Protein AF-A0A2G1X6M7-F1 (afdb_monomer_lite)

Radius of gyration: 14.01 Å; chains: 1; bounding box: 34×32×33 Å

Sequence (96 aa):
MASRCTFRLDPQAAGVAADVAAEIDEEWRCPHDAHPEADRCVFHLSSDARDGLGVDADAVAERLRTVAGERGKDAKCLLGASLDDLSIRHEIVEAA

Foldseek 3Di:
DFAQAADWDDCVVVVHDPVVNVVVPDTDGHRHTPDPPDSHNPQPDDPVRCVVVVNDLVNVLVVLLVQVQEDDDSSVDRPPGDRDDHPDDPDDRHHD

Structure (mmCIF, N/CA/C/O backbone):
data_AF-A0A2G1X6M7-F1
#
_entry.id   AF-A0A2G1X6M7-F1
#
loop_
_atom_site.group_PDB
_atom_site.id
_atom_site.type_symbol
_atom_site.label_atom_id
_atom_site.label_alt_id
_atom_site.label_comp_id
_atom_site.label_asym_id
_atom_site.label_entity_id
_atom_site.label_seq_id
_atom_site.pdbx_PDB_ins_code
_atom_site.Cartn_x
_atom_site.Cartn_y
_atom_site.Cartn_z
_atom_site.occupancy
_atom_site.B_iso_or_equiv
_atom_site.auth_seq_id
_atom_site.auth_comp_id
_atom_site.auth_asym_id
_atom_site.auth_atom_id
_atom_site.pdbx_PDB_model_num
ATOM 1 N N . MET A 1 1 ? 8.581 -7.214 16.258 1.00 49.59 1 MET A N 1
ATOM 2 C CA . MET A 1 1 ? 9.163 -6.226 15.324 1.00 49.59 1 MET A CA 1
ATOM 3 C C . MET A 1 1 ? 8.503 -6.466 13.988 1.00 49.59 1 MET A C 1
ATOM 5 O O . MET A 1 1 ? 8.558 -7.601 13.537 1.00 49.59 1 MET A O 1
ATOM 9 N N . ALA A 1 2 ? 7.836 -5.464 13.416 1.00 66.94 2 ALA A N 1
ATOM 10 C CA . ALA A 1 2 ? 7.381 -5.564 12.035 1.00 66.94 2 ALA A CA 1
ATOM 11 C C . ALA A 1 2 ? 8.612 -5.477 11.119 1.00 66.94 2 ALA A C 1
ATOM 13 O O . ALA A 1 2 ? 9.505 -4.657 11.352 1.00 66.94 2 ALA A O 1
ATOM 14 N N . SER A 1 3 ? 8.712 -6.380 10.149 1.00 88.38 3 SER A N 1
ATOM 15 C CA . SER A 1 3 ? 9.700 -6.295 9.073 1.00 88.38 3 SER A CA 1
ATOM 16 C C . SER A 1 3 ? 9.289 -5.188 8.101 1.00 88.38 3 SER A C 1
ATOM 18 O O . SER A 1 3 ? 8.110 -4.876 7.970 1.00 88.38 3 SER A O 1
ATOM 20 N N . ARG A 1 4 ? 10.251 -4.569 7.409 1.00 94.38 4 ARG A N 1
ATOM 21 C CA . ARG A 1 4 ? 9.959 -3.546 6.392 1.00 94.38 4 ARG A CA 1
ATOM 22 C C . ARG A 1 4 ? 9.575 -4.200 5.067 1.00 94.38 4 ARG A C 1
ATOM 24 O O . ARG A 1 4 ? 10.143 -5.234 4.717 1.00 94.38 4 ARG A O 1
ATOM 31 N N . CYS A 1 5 ? 8.672 -3.579 4.310 1.00 96.38 5 CYS A N 1
ATOM 32 C CA . CYS A 1 5 ? 8.320 -4.024 2.965 1.00 96.38 5 CYS A CA 1
ATOM 33 C C . CYS A 1 5 ? 9.570 -4.128 2.077 1.00 96.38 5 CYS A C 1
ATOM 35 O O . CYS A 1 5 ? 10.372 -3.200 1.975 1.00 96.38 5 CYS A O 1
ATOM 37 N N . THR A 1 6 ? 9.717 -5.263 1.398 1.00 95.44 6 THR A N 1
ATOM 38 C CA . THR A 1 6 ? 10.864 -5.550 0.525 1.00 95.44 6 THR A CA 1
ATOM 39 C C . THR A 1 6 ? 10.721 -4.970 -0.885 1.00 95.44 6 THR A C 1
ATOM 41 O O . THR A 1 6 ? 11.613 -5.167 -1.711 1.00 95.44 6 THR A O 1
ATOM 44 N N . PHE A 1 7 ? 9.624 -4.259 -1.186 1.00 93.75 7 PHE A N 1
ATOM 45 C CA . PHE A 1 7 ? 9.410 -3.657 -2.501 1.00 93.75 7 PHE A CA 1
ATOM 46 C C . PHE A 1 7 ? 10.425 -2.564 -2.805 1.00 93.75 7 PHE A C 1
ATOM 48 O O . PHE A 1 7 ? 10.687 -1.675 -1.989 1.00 93.75 7 PHE A O 1
ATOM 55 N N . ARG A 1 8 ? 10.966 -2.651 -4.020 1.00 91.62 8 ARG A N 1
ATOM 56 C CA . ARG A 1 8 ? 11.892 -1.688 -4.589 1.00 91.62 8 ARG A CA 1
ATOM 57 C C . ARG A 1 8 ? 11.429 -1.317 -5.981 1.00 91.62 8 ARG A C 1
ATOM 59 O O . ARG A 1 8 ? 10.967 -2.188 -6.719 1.00 91.62 8 ARG A O 1
ATOM 66 N N . LEU A 1 9 ? 11.572 -0.044 -6.312 1.00 87.25 9 LEU A N 1
ATOM 67 C CA . LEU A 1 9 ? 11.317 0.467 -7.644 1.00 87.25 9 LEU A CA 1
ATOM 68 C C . LEU A 1 9 ? 12.636 0.947 -8.235 1.00 87.25 9 LEU A C 1
ATOM 70 O O . LEU A 1 9 ? 13.261 1.863 -7.704 1.00 87.25 9 LEU A O 1
ATOM 74 N N . ASP A 1 10 ? 13.024 0.324 -9.341 1.00 81.81 10 ASP A N 1
ATOM 75 C CA . ASP A 1 10 ? 14.042 0.852 -10.239 1.00 81.81 10 ASP A CA 1
ATOM 76 C C . ASP A 1 10 ? 13.313 1.573 -11.390 1.00 81.81 10 ASP A C 1
ATOM 78 O O . ASP A 1 10 ? 12.659 0.906 -12.203 1.00 81.81 10 ASP A O 1
ATOM 82 N N . PRO A 1 11 ? 13.369 2.917 -11.460 1.00 72.06 11 PRO A N 1
ATOM 83 C CA . PRO A 1 11 ? 12.656 3.696 -12.470 1.00 72.06 11 PRO A CA 1
ATOM 84 C C . PRO A 1 11 ? 13.090 3.369 -13.901 1.00 72.06 11 PRO A C 1
ATOM 86 O O . PRO A 1 11 ? 12.260 3.409 -14.811 1.00 72.06 11 PRO A O 1
ATOM 89 N N . GLN A 1 12 ? 14.366 3.018 -14.109 1.00 70.81 12 GLN A N 1
ATOM 90 C CA . GLN A 1 12 ? 14.866 2.661 -15.436 1.00 70.81 12 GLN A CA 1
ATOM 91 C C . GLN A 1 12 ? 14.367 1.286 -15.872 1.00 70.81 12 GLN A C 1
ATOM 93 O O . GLN A 1 12 ? 14.014 1.100 -17.036 1.00 70.81 12 GLN A O 1
ATOM 98 N N . ALA A 1 13 ? 14.291 0.330 -14.944 1.00 68.75 13 ALA A N 1
ATOM 99 C CA . ALA A 1 13 ? 13.785 -1.007 -15.241 1.00 68.75 13 ALA A CA 1
ATOM 100 C C . ALA A 1 13 ? 12.253 -1.049 -15.387 1.00 68.75 13 ALA A C 1
ATOM 102 O O . ALA A 1 13 ? 11.728 -1.862 -16.145 1.00 68.75 13 ALA A O 1
ATOM 103 N N . ALA A 1 14 ? 11.528 -0.179 -14.676 1.00 66.38 14 ALA A N 1
ATOM 104 C CA . ALA A 1 14 ? 10.065 -0.168 -14.646 1.00 66.38 14 ALA A CA 1
ATOM 105 C C . ALA A 1 14 ? 9.408 0.568 -15.833 1.00 66.38 14 ALA A C 1
ATOM 107 O O . ALA A 1 14 ? 8.181 0.614 -15.908 1.00 66.38 14 ALA A O 1
ATOM 108 N N . GLY A 1 15 ? 10.192 1.131 -16.764 1.00 65.38 15 GLY A N 1
ATOM 109 C CA . GLY A 1 15 ? 9.665 1.833 -17.943 1.00 65.38 15 GLY A CA 1
ATOM 110 C C . GLY A 1 15 ? 8.857 3.085 -17.591 1.00 65.38 15 GLY A C 1
ATOM 111 O O . GLY A 1 15 ? 7.940 3.460 -18.323 1.00 65.38 15 GLY A O 1
ATOM 112 N N . VAL A 1 16 ? 9.164 3.701 -16.447 1.00 68.00 16 VAL A N 1
ATOM 113 C CA . VAL A 1 16 ? 8.483 4.904 -15.964 1.00 68.00 16 VAL A CA 1
ATOM 114 C C . VAL A 1 16 ? 8.838 6.074 -16.884 1.00 68.00 16 VAL A C 1
ATOM 116 O O . VAL A 1 16 ? 9.957 6.153 -17.395 1.00 68.00 16 VAL A O 1
ATOM 119 N N . ALA A 1 17 ? 7.888 6.981 -17.120 1.00 67.12 17 ALA A N 1
ATOM 120 C CA . ALA A 1 17 ? 8.130 8.166 -17.937 1.00 67.12 17 ALA A CA 1
ATOM 121 C C . ALA A 1 17 ? 9.330 8.970 -17.395 1.00 67.12 17 ALA A C 1
ATOM 123 O O . ALA A 1 17 ? 9.537 9.059 -16.184 1.00 67.12 17 ALA A O 1
ATOM 124 N N . ALA A 1 18 ? 10.155 9.506 -18.300 1.00 62.81 18 ALA A N 1
ATOM 125 C CA . ALA A 1 18 ? 11.466 10.069 -17.961 1.00 62.81 18 ALA A CA 1
ATOM 126 C C . ALA A 1 18 ? 11.398 11.263 -16.989 1.00 62.81 18 ALA A C 1
ATOM 128 O O . ALA A 1 18 ? 12.327 11.485 -16.221 1.00 62.81 18 ALA A O 1
ATOM 129 N N . ASP A 1 19 ? 10.296 12.009 -17.012 1.00 64.69 19 ASP A N 1
ATOM 130 C CA . ASP A 1 19 ? 9.979 13.101 -16.092 1.00 64.69 19 ASP A CA 1
ATOM 131 C C . ASP A 1 19 ? 9.710 12.608 -14.663 1.00 64.69 19 ASP A C 1
ATOM 133 O O . ASP A 1 19 ? 10.200 13.206 -13.710 1.00 64.69 19 ASP A O 1
ATOM 137 N N . VAL A 1 20 ? 9.012 11.481 -14.507 1.00 65.44 20 VAL A N 1
ATOM 138 C CA . VAL A 1 20 ? 8.768 10.840 -13.202 1.00 65.44 20 VAL A CA 1
ATOM 139 C C . VAL A 1 20 ? 10.022 10.125 -12.696 1.00 65.44 20 VAL A C 1
ATOM 141 O O . VAL A 1 20 ? 10.321 10.154 -11.504 1.00 65.44 20 VAL A O 1
ATOM 144 N N . ALA A 1 21 ? 10.783 9.502 -13.597 1.00 64.12 21 ALA A N 1
ATOM 145 C CA . ALA A 1 21 ? 12.050 8.862 -13.258 1.00 64.12 21 ALA A CA 1
ATOM 146 C C . ALA A 1 21 ? 13.090 9.873 -12.746 1.00 64.12 21 ALA A C 1
ATOM 148 O O . ALA A 1 21 ? 13.863 9.535 -11.859 1.00 64.12 21 ALA A O 1
ATOM 149 N N . ALA A 1 22 ? 13.082 11.113 -13.250 1.00 62.00 22 ALA A N 1
ATOM 150 C CA . ALA A 1 22 ? 13.981 12.174 -12.795 1.00 62.00 22 ALA A CA 1
ATOM 151 C C . ALA A 1 22 ? 13.724 12.628 -11.345 1.00 62.00 22 ALA A C 1
ATOM 153 O O . ALA A 1 22 ? 14.621 13.187 -10.723 1.00 62.00 22 ALA A O 1
ATOM 154 N N . GLU A 1 23 ? 12.531 12.386 -10.787 1.00 69.56 23 GLU A N 1
ATOM 155 C CA . GLU A 1 23 ? 12.249 12.651 -9.365 1.00 69.56 23 GLU A CA 1
ATOM 156 C C . GLU A 1 23 ? 12.678 11.496 -8.442 1.00 69.56 23 GLU A C 1
ATOM 158 O O . GLU A 1 23 ? 12.643 11.623 -7.216 1.00 69.56 23 GLU A O 1
ATOM 163 N N . ILE A 1 24 ? 13.093 10.368 -9.024 1.00 72.81 24 ILE A N 1
ATOM 164 C CA . ILE A 1 24 ? 13.554 9.172 -8.326 1.00 72.81 24 ILE A CA 1
ATOM 165 C C . ILE A 1 24 ? 15.026 8.962 -8.711 1.00 72.81 24 ILE A C 1
ATOM 167 O O . ILE A 1 24 ? 15.357 8.127 -9.548 1.00 72.81 24 ILE A O 1
ATOM 171 N N . ASP A 1 25 ? 15.908 9.765 -8.106 1.00 59.97 25 ASP A N 1
ATOM 172 C CA . ASP A 1 25 ? 17.355 9.784 -8.393 1.00 59.97 25 ASP A CA 1
ATOM 173 C C . ASP A 1 25 ? 18.045 8.409 -8.191 1.00 59.97 25 ASP A C 1
ATOM 175 O O . ASP A 1 25 ? 19.065 8.132 -8.822 1.00 59.97 25 ASP A O 1
ATOM 179 N N . GLU A 1 26 ? 17.501 7.535 -7.326 1.00 71.06 26 GLU A N 1
ATOM 180 C CA . GLU A 1 26 ? 18.082 6.239 -6.919 1.00 71.06 26 GLU A CA 1
ATOM 181 C C . GLU A 1 26 ? 17.014 5.131 -6.750 1.00 71.06 26 GLU A C 1
ATOM 183 O O . GLU A 1 26 ? 15.819 5.415 -6.716 1.00 71.06 26 GLU A O 1
ATOM 188 N N . GLU A 1 27 ? 17.432 3.859 -6.587 1.00 83.12 27 GLU A N 1
ATOM 189 C CA . GLU A 1 27 ? 16.541 2.723 -6.255 1.00 83.12 27 GLU A CA 1
ATOM 190 C C . GLU A 1 27 ? 15.640 3.078 -5.058 1.00 83.12 27 GLU A C 1
ATOM 192 O O . GLU A 1 27 ? 16.082 3.108 -3.904 1.00 83.12 27 GLU A O 1
ATOM 197 N N . TRP A 1 28 ? 14.352 3.310 -5.316 1.00 88.88 28 TRP A N 1
ATOM 198 C CA . TRP A 1 28 ? 13.410 3.655 -4.261 1.00 88.88 28 TRP A CA 1
ATOM 199 C C . TRP A 1 28 ? 13.008 2.408 -3.481 1.00 88.88 28 TRP A C 1
ATOM 201 O O . TRP A 1 28 ? 12.721 1.358 -4.060 1.00 88.88 28 TRP A O 1
ATOM 211 N N . ARG A 1 29 ? 12.938 2.527 -2.152 1.00 91.25 29 ARG A N 1
ATOM 212 C CA . ARG A 1 29 ? 12.544 1.443 -1.245 1.00 91.25 29 ARG A CA 1
ATOM 213 C C . ARG A 1 29 ? 11.291 1.819 -0.484 1.00 91.25 29 ARG A C 1
ATOM 215 O O . ARG A 1 29 ? 11.229 2.892 0.111 1.00 91.25 29 ARG A O 1
ATOM 222 N N . CYS A 1 30 ? 10.333 0.897 -0.452 1.00 93.12 30 CYS A N 1
ATOM 223 C CA . CYS A 1 30 ? 9.081 1.113 0.254 1.00 93.12 30 CYS A CA 1
ATOM 224 C C . CYS A 1 30 ? 9.339 1.403 1.744 1.00 93.12 30 CYS A C 1
ATOM 226 O O . CYS A 1 30 ? 10.003 0.607 2.419 1.00 93.12 30 CYS A O 1
ATOM 228 N N . PRO A 1 31 ? 8.837 2.532 2.282 1.00 92.94 31 PRO A N 1
ATOM 229 C CA . PRO A 1 31 ? 9.105 2.895 3.661 1.00 92.94 31 PRO A CA 1
ATOM 230 C C . PRO A 1 31 ? 8.233 2.127 4.659 1.00 92.94 31 PRO A C 1
ATOM 232 O O . PRO A 1 31 ? 8.596 2.094 5.834 1.00 92.94 31 PRO A O 1
ATOM 235 N N . HIS A 1 32 ? 7.141 1.520 4.186 1.00 94.25 32 HIS A N 1
ATOM 236 C CA . HIS A 1 32 ? 6.072 0.920 4.982 1.00 94.25 32 HIS A CA 1
ATOM 237 C C . HIS A 1 32 ? 6.441 -0.439 5.569 1.00 94.25 32 HIS A C 1
ATOM 239 O O . HIS A 1 32 ? 7.161 -1.227 4.951 1.00 94.25 32 HIS 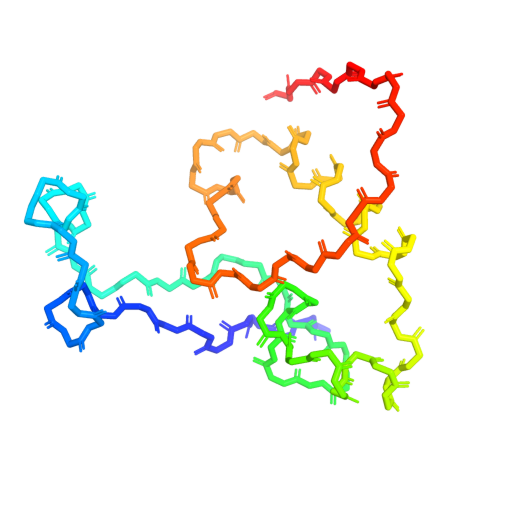A O 1
ATOM 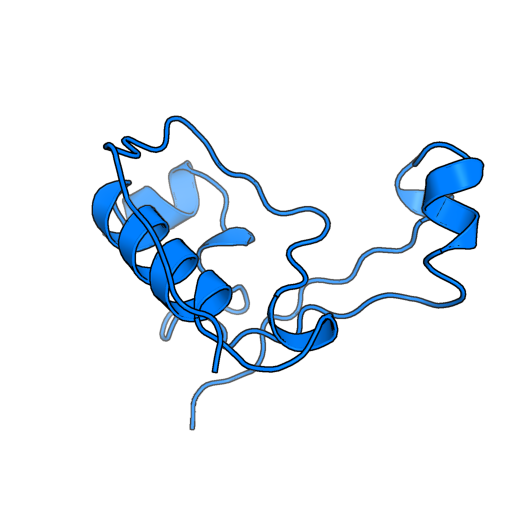245 N N . ASP A 1 33 ? 5.872 -0.739 6.732 1.00 95.38 33 ASP A N 1
ATOM 246 C CA . ASP A 1 33 ? 5.952 -2.063 7.345 1.00 95.38 33 ASP A CA 1
ATOM 247 C C . ASP A 1 33 ? 5.279 -3.126 6.468 1.00 95.38 33 ASP A C 1
ATOM 249 O O . ASP A 1 33 ? 4.245 -2.892 5.834 1.00 95.38 33 ASP A O 1
ATOM 253 N N . ALA A 1 34 ? 5.894 -4.303 6.422 1.00 96.38 34 ALA A N 1
ATOM 254 C CA . ALA A 1 34 ? 5.348 -5.477 5.775 1.00 96.38 34 ALA A CA 1
ATOM 255 C C . ALA A 1 34 ? 4.155 -6.028 6.569 1.00 96.38 34 ALA A C 1
ATOM 257 O O . ALA A 1 34 ? 4.038 -5.829 7.781 1.00 96.38 34 ALA A O 1
ATOM 258 N N . HIS A 1 35 ? 3.267 -6.735 5.873 1.00 94.75 35 HIS A N 1
ATOM 259 C CA . HIS A 1 35 ? 2.219 -7.506 6.525 1.00 94.75 35 HIS A CA 1
ATOM 260 C C . HIS A 1 35 ? 2.855 -8.556 7.461 1.00 94.75 35 HIS A C 1
ATOM 262 O O . HIS A 1 35 ? 3.883 -9.121 7.096 1.00 94.75 35 HIS A O 1
ATOM 268 N N . PRO A 1 36 ? 2.275 -8.877 8.633 1.00 93.81 36 PRO A N 1
ATOM 269 C CA . PRO A 1 36 ? 2.873 -9.835 9.574 1.00 93.81 36 PRO A CA 1
ATOM 270 C C . PRO A 1 36 ? 3.189 -11.217 8.982 1.00 93.81 36 PRO A C 1
ATOM 272 O O . PRO A 1 36 ? 4.069 -11.917 9.476 1.00 93.81 36 PRO A O 1
ATOM 275 N N . GLU A 1 37 ? 2.471 -11.594 7.926 1.00 94.50 37 GLU A N 1
ATOM 276 C CA . GLU A 1 37 ? 2.560 -12.895 7.254 1.00 94.50 37 GLU A CA 1
ATOM 277 C C . GLU A 1 37 ? 3.182 -12.815 5.846 1.00 94.50 37 GLU A C 1
ATOM 279 O O . GLU A 1 37 ? 3.128 -13.783 5.092 1.00 94.50 37 GLU A O 1
ATOM 284 N N . ALA A 1 38 ? 3.761 -11.672 5.459 1.00 94.62 38 ALA A N 1
ATOM 285 C CA . ALA A 1 38 ? 4.393 -11.504 4.150 1.00 94.62 38 ALA A CA 1
ATOM 286 C C . ALA A 1 38 ? 5.606 -10.565 4.195 1.00 94.62 38 ALA A C 1
ATOM 288 O O . ALA A 1 38 ? 5.781 -9.772 5.111 1.00 94.62 38 ALA A O 1
ATOM 289 N N . ASP A 1 39 ? 6.414 -10.574 3.136 1.00 95.81 39 ASP A N 1
ATOM 290 C CA . ASP A 1 39 ? 7.551 -9.651 2.990 1.00 95.81 39 ASP A CA 1
ATOM 291 C C . ASP A 1 39 ? 7.160 -8.303 2.354 1.00 95.81 39 ASP A C 1
ATOM 293 O O . ASP A 1 39 ? 8.022 -7.490 1.995 1.00 95.81 39 ASP A O 1
ATOM 297 N N . ARG A 1 40 ? 5.862 -8.072 2.133 1.00 96.00 40 ARG A N 1
ATOM 298 C CA . ARG A 1 40 ? 5.309 -6.900 1.440 1.00 96.00 40 ARG A CA 1
ATOM 299 C C . ARG A 1 40 ? 4.237 -6.235 2.292 1.00 96.00 40 ARG A C 1
ATOM 301 O O . ARG A 1 40 ? 3.518 -6.909 3.023 1.00 96.00 40 ARG A O 1
ATOM 308 N N . CYS A 1 41 ? 4.138 -4.909 2.211 1.00 96.44 41 CYS A N 1
ATOM 309 C CA . CYS A 1 41 ? 3.032 -4.177 2.822 1.00 96.44 41 CYS A CA 1
ATOM 310 C C . CYS A 1 41 ? 1.743 -4.417 2.030 1.00 96.44 41 CYS A C 1
ATOM 312 O O . CYS A 1 41 ? 1.787 -4.835 0.871 1.00 96.44 41 CYS A O 1
ATOM 314 N N . VAL A 1 42 ? 0.600 -4.076 2.624 1.00 95.44 42 VAL A N 1
ATOM 315 C CA . VAL A 1 42 ? -0.713 -4.273 1.990 1.00 95.44 42 VAL A CA 1
ATOM 316 C C . VAL A 1 42 ? -0.820 -3.621 0.609 1.00 95.44 42 VAL A C 1
ATOM 318 O O . VAL A 1 42 ? -1.475 -4.175 -0.261 1.00 95.44 42 VAL A O 1
ATOM 321 N N . PHE A 1 43 ? -0.113 -2.518 0.344 1.00 95.19 43 PHE A N 1
ATOM 322 C CA . PHE A 1 43 ? -0.116 -1.831 -0.957 1.00 95.19 43 PHE A CA 1
ATOM 323 C C . PHE A 1 43 ? 0.688 -2.540 -2.057 1.00 95.19 43 PHE A C 1
ATOM 325 O O . PHE A 1 43 ? 0.435 -2.319 -3.239 1.00 95.19 43 PHE A O 1
ATOM 332 N N . HIS A 1 44 ? 1.650 -3.387 -1.680 1.00 95.69 44 HIS A N 1
ATOM 333 C CA . HIS A 1 44 ? 2.527 -4.124 -2.602 1.00 95.69 44 HIS A CA 1
ATOM 334 C C . HIS A 1 44 ? 2.229 -5.627 -2.652 1.00 95.69 44 HIS A C 1
ATOM 336 O O . HIS A 1 44 ? 2.959 -6.370 -3.308 1.00 95.69 44 HIS A O 1
ATOM 342 N N . LEU A 1 45 ? 1.181 -6.079 -1.962 1.00 94.31 45 LEU A N 1
ATOM 343 C CA . LEU A 1 45 ? 0.570 -7.384 -2.200 1.00 94.31 45 LEU A CA 1
ATOM 344 C C . LEU A 1 45 ? -0.282 -7.326 -3.475 1.00 94.31 45 LEU A C 1
ATOM 346 O O . LEU A 1 45 ? -0.932 -6.314 -3.734 1.00 94.31 45 LEU A O 1
ATOM 350 N N . SER A 1 46 ? -0.292 -8.412 -4.252 1.00 91.69 46 SER A N 1
ATOM 351 C CA . SER A 1 46 ? -1.306 -8.603 -5.294 1.00 91.69 46 SER A CA 1
ATOM 352 C C . SER A 1 46 ? -2.682 -8.807 -4.659 1.00 91.69 46 SER A C 1
ATOM 354 O O . SER A 1 46 ? -2.769 -9.204 -3.496 1.00 91.69 46 SER A O 1
ATOM 356 N N . SER A 1 47 ? -3.750 -8.597 -5.426 1.00 90.25 47 SER A N 1
ATOM 357 C CA . SER A 1 47 ? -5.129 -8.817 -4.971 1.00 90.25 47 SER A CA 1
ATOM 358 C C . SER A 1 47 ? -5.328 -10.247 -4.444 1.00 90.25 47 SER A C 1
ATOM 360 O O . SER A 1 47 ? -5.748 -10.414 -3.307 1.00 90.25 47 SER A O 1
ATOM 362 N N . ASP A 1 48 ? -4.857 -11.269 -5.170 1.00 91.56 48 ASP A N 1
ATOM 363 C CA . ASP A 1 48 ? -4.924 -12.670 -4.710 1.00 91.56 48 ASP A CA 1
ATOM 364 C C . ASP A 1 48 ? -4.189 -12.905 -3.376 1.00 91.56 48 ASP A C 1
ATOM 366 O O . ASP A 1 48 ? -4.624 -13.690 -2.533 1.00 91.56 48 ASP A O 1
ATOM 370 N N . ALA A 1 49 ? -3.045 -12.239 -3.172 1.00 93.94 49 ALA A N 1
ATOM 371 C CA . ALA A 1 49 ? -2.272 -12.372 -1.940 1.00 93.94 49 ALA A CA 1
ATOM 372 C C . ALA A 1 49 ? -2.944 -11.648 -0.768 1.00 93.94 49 ALA A C 1
ATOM 374 O O . ALA A 1 49 ? -2.854 -12.115 0.364 1.00 93.94 49 ALA A O 1
ATOM 375 N N . ARG A 1 50 ? -3.625 -10.527 -1.029 1.00 94.88 50 ARG A N 1
ATOM 376 C CA . ARG A 1 50 ? -4.466 -9.848 -0.037 1.00 94.88 50 ARG A CA 1
ATOM 377 C C . ARG A 1 50 ? -5.629 -10.737 0.380 1.00 94.88 50 ARG A C 1
ATOM 379 O O . ARG A 1 50 ? -5.786 -10.979 1.573 1.00 94.88 50 ARG A O 1
ATOM 386 N N . ASP A 1 51 ? -6.350 -11.296 -0.589 1.00 93.25 51 ASP A N 1
ATOM 387 C CA . ASP A 1 51 ? -7.475 -12.200 -0.344 1.00 93.25 51 ASP A CA 1
ATOM 388 C C . ASP A 1 51 ? -7.039 -13.420 0.478 1.00 93.25 51 ASP A C 1
ATOM 390 O O . ASP A 1 51 ? -7.672 -13.768 1.476 1.00 93.25 51 ASP A O 1
ATOM 394 N N . GLY A 1 52 ? -5.902 -14.029 0.121 1.00 95.81 52 GLY A N 1
ATOM 395 C CA . GLY A 1 52 ? -5.325 -15.159 0.855 1.00 95.81 52 GLY A CA 1
ATOM 396 C C . GLY A 1 52 ? -4.900 -14.839 2.294 1.00 95.81 52 GLY A C 1
ATOM 397 O O . GLY A 1 52 ? -4.812 -15.750 3.114 1.00 95.81 52 GLY A O 1
ATOM 398 N N . LEU A 1 53 ? -4.665 -13.563 2.608 1.00 95.50 53 LEU A N 1
ATOM 399 C CA . LEU A 1 53 ? -4.298 -13.066 3.938 1.00 95.50 53 LEU A CA 1
ATOM 400 C C . LEU A 1 53 ? -5.473 -12.397 4.671 1.00 95.50 53 LEU A C 1
ATOM 402 O O . LEU A 1 53 ? -5.286 -11.859 5.760 1.00 95.50 53 LEU A O 1
ATOM 406 N N . GLY A 1 54 ? -6.678 -12.410 4.091 1.00 94.94 54 GLY A N 1
ATOM 407 C CA . GLY A 1 54 ? -7.854 -11.756 4.669 1.00 94.94 54 GLY A CA 1
ATOM 408 C C . GLY A 1 54 ? -7.760 -10.227 4.707 1.00 94.94 54 GLY A C 1
ATOM 409 O O . GLY A 1 54 ? -8.408 -9.597 5.539 1.00 94.94 54 GLY A O 1
ATOM 410 N N . VAL A 1 55 ? -6.945 -9.626 3.836 1.00 94.00 55 VAL A N 1
ATOM 411 C CA . VAL A 1 55 ? -6.839 -8.172 3.679 1.00 94.00 55 VAL A CA 1
ATOM 412 C C . VAL A 1 55 ? -7.878 -7.726 2.654 1.00 94.00 55 VAL A C 1
ATOM 414 O O . VAL A 1 55 ? -7.671 -7.873 1.455 1.00 94.00 55 VAL A O 1
ATOM 417 N N . ASP A 1 56 ? -8.995 -7.176 3.116 1.00 91.44 56 ASP A N 1
ATOM 418 C CA . ASP A 1 56 ? -10.044 -6.656 2.238 1.00 91.44 56 ASP A CA 1
ATOM 419 C C . ASP A 1 56 ? -9.792 -5.197 1.801 1.00 91.44 56 ASP A C 1
ATOM 421 O O . ASP A 1 56 ? -8.833 -4.533 2.211 1.00 91.44 56 ASP A O 1
ATOM 425 N N . ALA A 1 57 ? -10.660 -4.685 0.922 1.00 89.19 57 ALA A N 1
ATOM 426 C CA . ALA A 1 57 ? -10.561 -3.320 0.405 1.00 89.19 57 ALA A CA 1
ATOM 427 C C . ALA A 1 57 ? -10.687 -2.250 1.506 1.00 89.19 57 ALA A C 1
ATOM 429 O O . ALA A 1 57 ? -10.036 -1.205 1.417 1.00 89.19 57 ALA A O 1
ATOM 430 N N . ASP A 1 58 ? -11.477 -2.513 2.551 1.00 88.81 58 ASP A N 1
ATOM 431 C CA . ASP A 1 58 ? -11.648 -1.596 3.679 1.00 88.81 58 ASP A CA 1
ATOM 432 C C . ASP A 1 58 ? -10.353 -1.507 4.499 1.00 88.81 58 ASP A C 1
ATOM 434 O O . ASP A 1 58 ? -9.910 -0.402 4.821 1.00 88.81 58 ASP A O 1
ATOM 438 N N . ALA A 1 59 ? -9.670 -2.630 4.733 1.00 90.94 59 ALA A N 1
ATOM 439 C CA . ALA A 1 59 ? -8.368 -2.667 5.394 1.00 90.94 59 ALA A CA 1
ATOM 440 C C . ALA A 1 59 ? -7.289 -1.912 4.593 1.00 90.94 59 ALA A C 1
ATOM 442 O O . ALA A 1 59 ? -6.476 -1.172 5.163 1.00 90.94 59 ALA A O 1
ATOM 443 N N . VAL A 1 60 ? -7.285 -2.039 3.259 1.00 92.38 60 VAL A N 1
ATOM 444 C CA . VAL A 1 60 ? -6.377 -1.255 2.400 1.00 92.38 60 VAL A CA 1
ATOM 445 C C . VAL A 1 60 ? -6.704 0.240 2.488 1.00 92.38 60 VAL A C 1
ATOM 447 O O . VAL A 1 60 ? -5.786 1.056 2.621 1.00 92.38 60 VAL A O 1
ATOM 450 N N . ALA A 1 61 ? -7.986 0.616 2.473 1.00 90.69 61 ALA A N 1
ATOM 451 C CA . ALA A 1 61 ? -8.422 2.005 2.614 1.00 90.69 61 ALA A CA 1
ATOM 452 C C . ALA A 1 61 ? -8.067 2.593 3.995 1.00 90.69 61 ALA A C 1
ATOM 454 O O . ALA A 1 61 ? -7.581 3.721 4.089 1.00 90.69 61 ALA A O 1
ATOM 455 N N . GLU A 1 62 ? -8.240 1.842 5.083 1.00 90.38 62 GLU A N 1
ATOM 456 C CA . GLU A 1 62 ? -7.802 2.225 6.433 1.00 90.38 62 GLU A CA 1
ATOM 457 C C . GLU A 1 62 ? -6.295 2.459 6.510 1.00 90.38 62 GLU A C 1
ATOM 459 O O . GLU A 1 62 ? -5.838 3.475 7.055 1.00 90.38 62 GLU A O 1
ATOM 464 N N . ARG A 1 63 ? -5.501 1.569 5.907 1.00 92.50 63 ARG A N 1
ATOM 465 C CA . ARG A 1 63 ? -4.055 1.770 5.868 1.00 92.50 63 ARG A CA 1
ATOM 466 C C . ARG A 1 63 ? -3.685 2.988 5.027 1.00 92.50 63 ARG A C 1
ATOM 468 O O . ARG A 1 63 ? -2.811 3.746 5.447 1.00 92.50 63 ARG A O 1
ATOM 475 N N . LEU A 1 64 ? -4.355 3.217 3.895 1.00 92.25 64 LEU A N 1
ATOM 476 C CA . LEU A 1 64 ? -4.141 4.403 3.059 1.00 92.25 64 LEU A CA 1
ATOM 477 C C . LEU A 1 64 ? -4.407 5.691 3.842 1.00 92.25 64 LEU A C 1
ATOM 479 O O . LEU A 1 64 ? -3.599 6.614 3.784 1.00 92.25 64 LEU A O 1
ATOM 483 N N . ARG A 1 65 ? -5.487 5.737 4.627 1.00 90.44 65 ARG A N 1
ATOM 484 C CA . ARG A 1 65 ? -5.815 6.883 5.491 1.00 90.44 65 ARG A CA 1
ATOM 485 C C . ARG A 1 65 ? -4.758 7.129 6.554 1.00 90.44 65 ARG A C 1
ATOM 487 O O . ARG A 1 65 ? -4.373 8.272 6.780 1.00 90.44 65 ARG A O 1
ATOM 494 N N . THR A 1 66 ? -4.242 6.057 7.148 1.00 91.44 66 THR A N 1
ATOM 495 C CA . THR A 1 66 ? -3.146 6.147 8.118 1.00 91.44 66 THR A CA 1
ATOM 496 C C . THR A 1 66 ? -1.917 6.786 7.470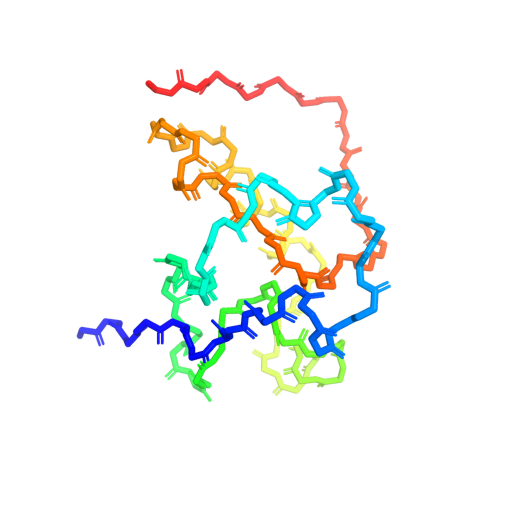 1.00 91.44 66 THR A C 1
ATOM 498 O O . THR A 1 66 ? -1.422 7.791 7.970 1.00 91.44 66 THR A O 1
ATOM 501 N N . VAL A 1 67 ? -1.485 6.278 6.310 1.00 92.50 67 VAL A N 1
ATOM 502 C CA . VAL A 1 67 ? -0.346 6.826 5.551 1.00 92.50 67 VAL A CA 1
ATOM 503 C C . VAL A 1 67 ? -0.595 8.277 5.124 1.00 92.50 67 VAL A C 1
ATOM 505 O O . VAL A 1 67 ? 0.279 9.134 5.254 1.00 92.50 67 VAL A O 1
ATOM 508 N N . ALA A 1 68 ? -1.809 8.599 4.679 1.00 90.62 68 ALA A N 1
ATOM 509 C CA . ALA A 1 68 ? -2.198 9.958 4.318 1.00 90.62 68 ALA A CA 1
ATOM 510 C C . ALA A 1 68 ? -2.160 10.936 5.508 1.00 90.62 68 ALA A C 1
ATOM 512 O O . ALA A 1 68 ? -2.007 12.136 5.281 1.00 90.62 68 ALA A O 1
ATOM 513 N N . GLY A 1 69 ? -2.221 10.453 6.751 1.00 90.81 69 GLY A N 1
ATOM 514 C CA . GLY A 1 69 ? -2.035 11.250 7.968 1.00 90.81 69 GLY A CA 1
ATOM 515 C C . GLY A 1 69 ? -0.572 11.425 8.403 1.00 90.81 69 GLY A C 1
ATOM 516 O O . GLY A 1 69 ? -0.267 12.355 9.146 1.00 90.81 69 GLY A O 1
ATOM 517 N N . GLU A 1 70 ? 0.356 10.588 7.922 1.00 91.81 70 GLU A N 1
ATOM 518 C CA . GLU A 1 70 ? 1.763 10.596 8.360 1.00 91.81 70 GLU A CA 1
ATOM 519 C C . GLU A 1 70 ? 2.499 11.896 7.977 1.00 91.81 70 GLU A C 1
ATOM 521 O O . GLU A 1 70 ? 2.173 12.555 6.990 1.00 91.81 70 GLU A O 1
ATOM 526 N N . ARG A 1 71 ? 3.519 12.295 8.743 1.00 89.56 71 ARG A N 1
ATOM 527 C CA . ARG A 1 71 ? 4.274 13.525 8.466 1.00 89.56 71 ARG A CA 1
ATOM 528 C C . ARG A 1 71 ? 5.339 13.303 7.389 1.00 89.56 71 ARG A C 1
ATOM 530 O O . ARG A 1 71 ? 6.149 12.386 7.483 1.00 89.56 71 ARG A O 1
ATOM 537 N N . GLY A 1 72 ? 5.419 14.237 6.442 1.00 88.06 72 GLY A N 1
ATOM 538 C CA . GLY A 1 72 ? 6.481 14.291 5.432 1.00 88.06 72 GLY A CA 1
ATOM 539 C C . GLY A 1 72 ? 6.184 13.483 4.166 1.00 88.06 72 GLY A C 1
ATOM 540 O O . GLY A 1 72 ? 5.439 12.507 4.181 1.00 88.06 72 GLY A O 1
ATOM 541 N N . LYS A 1 73 ? 6.766 13.920 3.042 1.00 85.88 73 LYS A N 1
ATOM 542 C CA . LYS A 1 73 ? 6.507 13.333 1.716 1.00 85.88 73 LYS A CA 1
ATOM 543 C C . LYS A 1 73 ? 6.958 11.871 1.610 1.00 85.88 73 LYS A 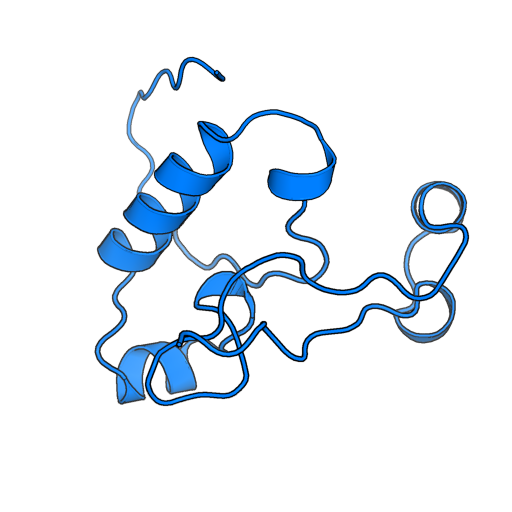C 1
ATOM 545 O O . LYS A 1 73 ? 6.274 11.074 0.979 1.00 85.88 73 LYS A O 1
ATOM 550 N N . ASP A 1 74 ? 8.065 11.518 2.264 1.00 86.56 74 ASP A N 1
ATOM 551 C CA . ASP A 1 74 ? 8.678 10.194 2.120 1.00 86.56 74 ASP A CA 1
ATOM 552 C C . ASP A 1 74 ? 7.806 9.109 2.756 1.00 86.56 74 ASP A C 1
ATOM 554 O O . ASP A 1 74 ? 7.619 8.050 2.168 1.00 86.56 74 ASP A O 1
ATOM 558 N N . ALA A 1 75 ? 7.201 9.399 3.911 1.00 88.44 75 ALA A N 1
ATOM 559 C CA . ALA A 1 75 ? 6.284 8.493 4.599 1.00 88.44 75 ALA A CA 1
ATOM 560 C C . ALA A 1 75 ? 5.013 8.225 3.772 1.00 88.44 75 ALA A C 1
ATOM 562 O O . ALA A 1 75 ? 4.543 7.097 3.678 1.00 88.44 75 ALA A O 1
ATOM 563 N N . LYS A 1 76 ? 4.516 9.247 3.065 1.00 91.31 76 LYS A N 1
ATOM 564 C CA . LYS A 1 76 ? 3.333 9.155 2.193 1.00 91.31 76 LYS A CA 1
ATOM 565 C C . LYS A 1 76 ? 3.593 8.462 0.854 1.00 91.31 76 LYS A C 1
ATOM 567 O O . LYS A 1 76 ? 2.668 8.282 0.067 1.00 91.31 76 LYS A O 1
ATOM 572 N N . CYS A 1 77 ? 4.843 8.124 0.553 1.00 89.94 77 CYS A N 1
ATOM 573 C CA . CYS A 1 77 ? 5.230 7.653 -0.765 1.00 89.94 77 CYS A CA 1
ATOM 574 C C . CYS A 1 77 ? 4.780 6.194 -0.980 1.00 89.94 77 CYS A C 1
ATOM 576 O O . CYS A 1 77 ? 5.101 5.304 -0.187 1.00 89.94 77 CYS A O 1
ATOM 578 N N . LEU A 1 78 ? 4.022 5.953 -2.055 1.00 90.94 78 LEU A N 1
ATOM 579 C CA . LEU A 1 78 ? 3.392 4.667 -2.394 1.00 90.94 78 LEU A CA 1
ATOM 580 C C . LEU A 1 78 ? 3.722 4.248 -3.837 1.00 90.94 78 LEU A C 1
ATOM 582 O O . LEU A 1 78 ? 2.846 3.871 -4.613 1.00 90.94 78 LEU A O 1
ATOM 586 N N . LEU A 1 79 ? 4.994 4.347 -4.232 1.00 89.12 79 LEU A N 1
ATOM 587 C CA . LEU A 1 79 ? 5.395 4.055 -5.609 1.00 89.12 79 LEU A CA 1
ATOM 588 C C . LEU A 1 79 ? 5.234 2.568 -5.942 1.00 89.12 79 LEU A C 1
ATOM 590 O O . LEU A 1 79 ? 5.603 1.693 -5.156 1.00 89.12 79 LEU A O 1
ATOM 594 N N . GLY A 1 80 ? 4.675 2.282 -7.121 1.00 87.38 80 GLY A N 1
ATOM 595 C CA . GLY A 1 80 ? 4.415 0.915 -7.583 1.00 87.38 80 GLY A CA 1
ATOM 596 C C . GLY A 1 80 ? 3.360 0.155 -6.769 1.00 87.38 80 GLY A C 1
ATOM 597 O O . GLY A 1 80 ? 3.280 -1.066 -6.882 1.00 87.38 80 GLY A O 1
ATOM 598 N N . ALA A 1 81 ? 2.587 0.847 -5.926 1.00 90.38 81 ALA A N 1
ATOM 599 C CA . ALA A 1 81 ? 1.453 0.254 -5.231 1.00 90.38 81 ALA A CA 1
ATOM 600 C C . ALA A 1 81 ? 0.361 -0.163 -6.226 1.00 90.38 81 ALA A C 1
ATOM 602 O O . ALA A 1 81 ? 0.062 0.562 -7.174 1.00 90.38 81 ALA A O 1
ATOM 603 N N . SER A 1 82 ? -0.271 -1.306 -5.972 1.00 84.69 82 SER A N 1
ATOM 604 C CA . SER A 1 82 ? -1.531 -1.678 -6.615 1.00 84.69 82 SER A CA 1
ATOM 605 C C . SER A 1 82 ? -2.657 -1.244 -5.685 1.00 84.69 82 SER A C 1
ATOM 607 O O . SER A 1 82 ? -2.746 -1.719 -4.558 1.00 84.69 82 SER A O 1
ATOM 609 N N . LEU A 1 83 ? -3.488 -0.309 -6.123 1.00 82.75 83 LEU A N 1
ATOM 610 C CA . LEU A 1 83 ? -4.707 0.077 -5.425 1.00 82.75 83 LEU A CA 1
ATOM 611 C C . LEU A 1 83 ? -5.845 -0.298 -6.369 1.00 82.75 83 LEU A C 1
ATOM 613 O O . LEU A 1 83 ? -6.009 0.351 -7.400 1.00 82.75 83 LEU A O 1
ATOM 617 N N . ASP A 1 84 ? -6.542 -1.390 -6.062 1.00 76.50 84 ASP A N 1
ATOM 618 C CA . ASP A 1 84 ? -7.723 -1.807 -6.823 1.00 76.50 84 ASP A CA 1
ATOM 619 C C . ASP A 1 84 ? -8.900 -0.864 -6.494 1.00 76.50 84 ASP A C 1
ATOM 621 O O . ASP A 1 84 ? -8.699 0.295 -6.115 1.00 76.50 84 ASP A O 1
ATOM 625 N N . ASP A 1 85 ? -10.141 -1.334 -6.611 1.00 76.94 85 ASP A N 1
ATOM 626 C CA . ASP A 1 85 ? -11.317 -0.544 -6.247 1.00 76.94 85 ASP A CA 1
ATOM 627 C C . ASP A 1 85 ? -11.309 -0.176 -4.752 1.00 76.94 85 ASP A C 1
ATOM 629 O O . ASP A 1 85 ? -11.683 -0.956 -3.876 1.00 76.94 85 ASP A O 1
ATOM 633 N N . LEU A 1 86 ? -10.892 1.057 -4.458 1.00 73.12 86 LEU A N 1
ATOM 634 C CA . LEU A 1 86 ? -10.960 1.646 -3.127 1.00 73.12 86 LEU A CA 1
ATOM 635 C C . LEU A 1 86 ? -12.254 2.440 -2.976 1.00 73.12 86 LEU A C 1
ATOM 637 O O . LEU A 1 86 ? -12.479 3.444 -3.656 1.00 73.12 86 LEU A O 1
ATOM 641 N N . SER A 1 87 ? -13.085 2.037 -2.019 1.00 70.25 87 SER A N 1
ATOM 642 C CA . SER A 1 87 ? -14.269 2.805 -1.635 1.00 70.25 87 SER A CA 1
ATOM 643 C C . SER A 1 87 ? -13.880 3.975 -0.734 1.00 70.25 87 SER A C 1
ATOM 645 O O . SER A 1 87 ? -13.959 3.895 0.488 1.00 70.25 87 SER A O 1
ATOM 647 N N . ILE A 1 88 ? -13.473 5.088 -1.341 1.00 69.19 88 ILE A N 1
ATOM 648 C CA . ILE A 1 88 ? -13.181 6.333 -0.620 1.00 69.19 88 ILE A CA 1
ATOM 649 C C . ILE A 1 88 ? -14.443 7.202 -0.616 1.00 69.19 88 ILE A C 1
ATOM 651 O O . ILE A 1 88 ? -14.921 7.628 -1.669 1.00 69.19 88 ILE A O 1
ATOM 655 N N . ARG A 1 89 ? 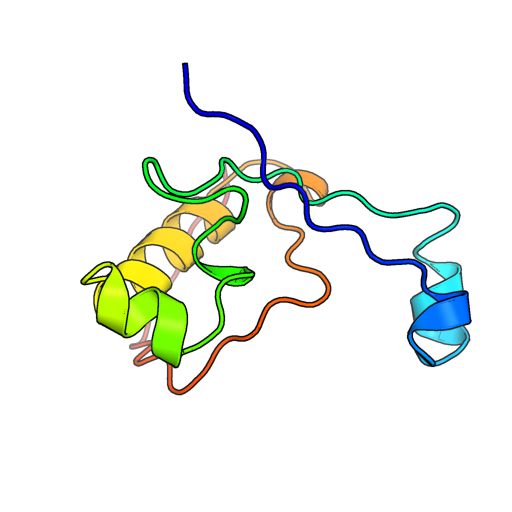-15.027 7.452 0.562 1.00 77.19 89 ARG A N 1
ATOM 656 C CA . ARG A 1 89 ? -16.121 8.433 0.715 1.00 77.19 89 ARG A CA 1
ATOM 657 C C . ARG A 1 89 ? -15.532 9.847 0.819 1.00 77.19 89 ARG A C 1
ATOM 659 O O . ARG A 1 89 ? -14.322 10.026 0.733 1.00 77.19 89 ARG A O 1
ATOM 666 N N . HIS A 1 90 ? -16.374 10.872 0.983 1.00 79.38 90 HIS A N 1
ATOM 667 C CA . HIS A 1 90 ? -15.879 12.222 1.276 1.00 79.38 90 HIS A CA 1
ATOM 668 C C . HIS A 1 90 ? -15.122 12.210 2.610 1.00 79.38 90 HIS A C 1
ATOM 670 O O . HIS A 1 90 ? -15.737 12.146 3.674 1.00 79.38 90 HIS A O 1
ATOM 676 N N . 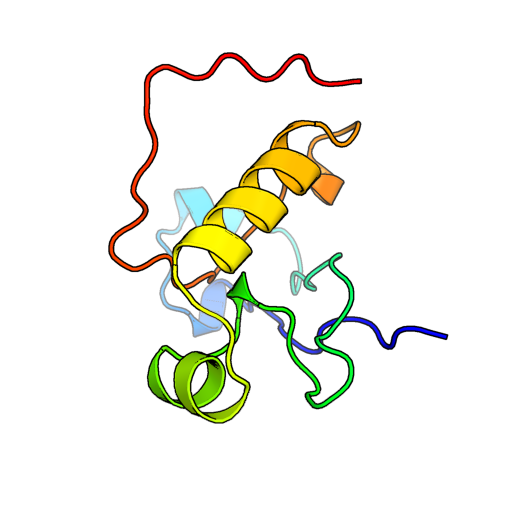GLU A 1 91 ? -13.794 12.248 2.527 1.00 77.50 91 GLU A N 1
ATOM 677 C CA . GLU A 1 91 ? -12.883 12.180 3.663 1.00 77.50 91 GLU A CA 1
ATOM 678 C C . GLU A 1 91 ? -11.827 13.281 3.553 1.00 77.50 91 GLU A C 1
ATOM 680 O O . GLU A 1 91 ? -11.227 13.490 2.500 1.00 77.50 91 GLU A O 1
ATOM 685 N N . ILE A 1 92 ? -11.613 13.995 4.658 1.00 83.44 92 ILE A N 1
ATOM 686 C CA . ILE A 1 92 ? -10.570 15.011 4.796 1.00 83.44 92 ILE A CA 1
ATOM 687 C C . ILE A 1 92 ? -9.596 14.482 5.840 1.00 83.44 92 ILE A C 1
ATOM 689 O O . ILE A 1 92 ? -9.960 14.326 7.005 1.00 83.44 92 ILE A O 1
ATOM 693 N N . VAL A 1 93 ? -8.371 14.185 5.411 1.00 82.75 93 VAL A N 1
ATOM 694 C CA . VAL A 1 93 ? -7.297 13.728 6.295 1.00 82.75 93 VAL A CA 1
ATOM 695 C C . VAL A 1 93 ? -6.367 14.904 6.555 1.00 82.75 93 VAL A C 1
ATOM 697 O O . VAL A 1 93 ? -5.715 15.401 5.636 1.00 82.75 93 VAL A O 1
ATOM 700 N N . GLU A 1 94 ? -6.310 15.363 7.802 1.00 80.50 94 GLU A N 1
ATOM 701 C CA . GLU A 1 94 ? -5.315 16.347 8.219 1.00 80.50 94 GLU A CA 1
ATOM 702 C C . GLU A 1 94 ? -3.963 15.647 8.392 1.00 80.50 94 GLU A C 1
ATOM 704 O O . GLU A 1 94 ? -3.838 14.675 9.138 1.00 80.50 94 GLU A O 1
ATOM 709 N N . ALA A 1 95 ? -2.946 16.112 7.665 1.00 75.44 95 ALA A N 1
ATOM 710 C CA . ALA A 1 95 ? -1.589 15.600 7.814 1.00 75.44 95 ALA A CA 1
ATOM 711 C C . ALA A 1 95 ? -0.924 16.198 9.064 1.00 75.44 95 ALA A C 1
ATOM 713 O O . ALA A 1 95 ? -1.061 17.395 9.325 1.00 75.44 95 ALA A O 1
ATOM 714 N N . ALA A 1 96 ? -0.189 15.362 9.803 1.00 65.31 96 ALA A N 1
ATOM 715 C CA . ALA A 1 96 ? 0.526 15.746 11.020 1.00 65.31 96 ALA A CA 1
ATOM 716 C C . ALA A 1 96 ? 1.762 16.624 10.782 1.00 65.31 96 ALA A C 1
ATOM 718 O O . ALA A 1 96 ? 2.514 16.442 9.797 1.00 65.31 96 ALA A O 1
#

pLDDT: mean 84.72, std 11.21, range [49.59, 96.44]

Secondary structure (DSSP, 8-state):
-PPBP--EE-TTTTT--HHHHTT--S-EE--SBPPTTSSS-GGGS-HHHHHHTT--HHHHHHHHHHHHHSSSTTTT--TT----S----S------